Protein AF-A0A527IN28-F1 (afdb_monomer_lite)

pLDDT: mean 93.84, std 6.78, range [52.25, 98.31]

Sequence (133 aa):
LAQEAESGQRGYLLTGEKSYLEPYRSAVGAIPGQLAHIDSLTAPDDQLVQPINHIKDALSQKQAELAETIALYDQGNATKALDLIRSGQGKAVMDEIRTSMDTVRRISAAAVAARDAHTDQVEAWLRIGSLAA

Foldseek 3Di:
DLVLLVQLLVVCLVPVDCVSNPSVVVCVVCVVVVLVVVVVVDDPPDPLPVLSVQLVVLSVQSNVLSVVLSVCVVVVNSVVSVVSVVVCSNVVSVVSNVVSVVVNVVSVVVVVVVVVVVVVVVVVVVVVVVVVD

Secondary structure (DSSP, 8-state):
-HHHHHHHHHHHHHH--GGGGHHHHHHHHHHHHHHHHHHHHS-TT-TTHHHHHHHHHHHHHHHHHHHHHHHHHHTT-HHHHHHHHHTSHHHHHHHHHHHHHHHHHHHHHHHHHHHHHHHHHHHHHHHHHHH--

Structure (mmCIF, N/CA/C/O backbone):
data_AF-A0A527IN28-F1
#
_entry.id   AF-A0A527IN28-F1
#
loop_
_atom_site.group_PDB
_atom_site.id
_atom_site.type_symbol
_atom_site.label_atom_id
_atom_site.label_alt_id
_atom_site.label_comp_id
_atom_site.label_asym_id
_atom_site.label_entity_id
_atom_site.label_seq_id
_atom_site.pdbx_PDB_ins_code
_atom_site.Cartn_x
_atom_site.Cartn_y
_atom_site.Cartn_z
_atom_site.occupancy
_atom_site.B_iso_or_equiv
_atom_site.auth_seq_id
_atom_site.auth_comp_id
_atom_site.auth_asym_id
_atom_site.auth_atom_id
_atom_site.pdbx_PDB_model_num
ATOM 1 N N . LEU A 1 1 ? -6.394 2.843 -3.826 1.00 88.62 1 LEU A N 1
ATOM 2 C CA . LEU A 1 1 ? -6.675 1.611 -3.040 1.00 88.62 1 LEU A CA 1
ATOM 3 C C . LEU A 1 1 ? -5.969 1.560 -1.680 1.00 88.62 1 LEU A C 1
ATOM 5 O O . LEU A 1 1 ? -6.600 1.924 -0.704 1.00 88.62 1 LEU A O 1
ATOM 9 N N . ALA A 1 2 ? -4.695 1.152 -1.555 1.00 92.12 2 ALA A N 1
ATOM 10 C CA . ALA A 1 2 ? -4.074 0.955 -0.226 1.00 92.12 2 ALA A CA 1
ATOM 11 C C . ALA A 1 2 ? -4.048 2.226 0.646 1.00 92.12 2 ALA A C 1
ATOM 13 O O . ALA A 1 2 ? -4.373 2.186 1.829 1.00 92.12 2 ALA A O 1
ATOM 14 N N . GLN A 1 3 ? -3.731 3.372 0.038 1.00 94.25 3 GLN A N 1
ATOM 15 C CA . GLN A 1 3 ? -3.758 4.662 0.725 1.00 94.25 3 GLN A CA 1
ATOM 16 C C . GLN A 1 3 ? -5.180 5.089 1.121 1.00 94.25 3 GLN A C 1
ATOM 18 O O . GLN A 1 3 ? -5.379 5.581 2.224 1.00 94.25 3 GLN A O 1
ATOM 23 N N . GLU A 1 4 ? -6.176 4.866 0.259 1.00 93.88 4 GLU A N 1
ATOM 24 C CA . GLU A 1 4 ? -7.588 5.125 0.585 1.00 93.88 4 GLU A CA 1
ATOM 25 C C . GLU A 1 4 ? -8.059 4.250 1.751 1.00 93.88 4 GLU A C 1
ATOM 27 O O . GLU A 1 4 ? -8.750 4.740 2.642 1.00 93.88 4 GLU A O 1
ATOM 32 N N . ALA A 1 5 ? -7.642 2.980 1.779 1.00 96.25 5 ALA A N 1
ATOM 33 C CA . ALA A 1 5 ? -7.956 2.057 2.860 1.00 96.25 5 ALA A CA 1
ATOM 34 C C . ALA A 1 5 ? -7.407 2.546 4.203 1.00 96.25 5 ALA A C 1
ATOM 36 O O . ALA A 1 5 ? -8.127 2.560 5.199 1.00 96.25 5 ALA A O 1
ATOM 37 N N . GLU A 1 6 ? -6.152 2.999 4.213 1.00 95.69 6 GLU A N 1
ATOM 38 C CA . GLU A 1 6 ? -5.522 3.596 5.388 1.00 95.69 6 GLU A CA 1
ATOM 39 C C . GLU A 1 6 ? -6.218 4.893 5.819 1.00 95.69 6 GLU A C 1
ATOM 41 O O . GLU A 1 6 ? -6.473 5.092 7.005 1.00 95.69 6 GLU A O 1
ATOM 46 N N . SER A 1 7 ? -6.576 5.769 4.877 1.00 95.00 7 SER A N 1
ATOM 47 C CA . SER A 1 7 ? -7.324 6.989 5.194 1.00 95.00 7 SER A CA 1
ATOM 48 C C . SER A 1 7 ? -8.691 6.683 5.810 1.00 95.00 7 SER A C 1
ATOM 50 O O . SER A 1 7 ? -9.052 7.296 6.815 1.00 95.00 7 SER A O 1
ATOM 52 N N . GLY A 1 8 ? -9.428 5.716 5.256 1.00 96.69 8 GLY A N 1
ATOM 53 C CA . GLY A 1 8 ? -10.721 5.291 5.789 1.00 96.69 8 GLY A CA 1
ATOM 54 C C . GLY A 1 8 ? -10.613 4.670 7.183 1.00 96.69 8 GLY A C 1
ATOM 55 O O . GLY A 1 8 ? -11.337 5.053 8.102 1.00 96.69 8 GLY A O 1
ATOM 56 N N . GLN A 1 9 ? -9.640 3.779 7.380 1.00 97.00 9 GLN A N 1
ATOM 57 C CA . GLN A 1 9 ? -9.351 3.184 8.685 1.00 97.00 9 GLN A CA 1
ATOM 58 C C . GLN A 1 9 ? -9.039 4.255 9.738 1.00 97.00 9 GLN A C 1
ATOM 60 O O . GLN A 1 9 ? -9.657 4.260 10.799 1.00 97.00 9 GLN A O 1
ATOM 65 N N . ARG A 1 10 ? -8.161 5.220 9.443 1.00 95.69 10 ARG A N 1
ATOM 66 C CA . ARG A 1 10 ? -7.846 6.308 10.387 1.00 95.69 10 ARG A CA 1
ATOM 67 C C . ARG A 1 10 ? -9.053 7.187 10.698 1.00 95.69 10 ARG A C 1
ATOM 69 O O . ARG A 1 10 ? -9.225 7.580 11.849 1.00 95.69 10 ARG A O 1
ATOM 76 N N . GLY A 1 11 ? -9.891 7.473 9.701 1.00 96.94 11 GLY A N 1
ATOM 77 C CA . GLY A 1 11 ? -11.147 8.198 9.900 1.00 96.94 11 GLY A CA 1
ATOM 78 C C . GLY A 1 11 ? -12.082 7.469 10.864 1.00 96.94 11 GLY A C 1
ATOM 79 O O . GLY A 1 11 ? -12.611 8.080 11.792 1.00 96.94 11 GLY A O 1
ATOM 80 N N . TYR A 1 12 ? -12.210 6.149 10.711 1.00 97.94 12 TYR A N 1
ATOM 81 C CA . TYR A 1 12 ? -13.005 5.318 11.611 1.00 97.94 12 TYR A CA 1
ATOM 82 C C . TYR A 1 12 ? -12.458 5.321 13.041 1.00 97.94 12 TYR A C 1
ATOM 84 O O . TYR A 1 12 ? -13.211 5.549 13.980 1.00 97.94 12 TYR A O 1
ATOM 92 N N . LEU A 1 13 ? -11.150 5.148 13.225 1.00 96.31 13 LEU A N 1
ATOM 93 C CA . LEU A 1 13 ? -10.546 5.138 14.563 1.00 96.31 13 LEU A CA 1
ATOM 94 C C . LEU A 1 13 ? -10.650 6.491 15.275 1.00 96.31 13 LEU A C 1
ATOM 96 O O . LEU A 1 13 ? -10.746 6.541 16.501 1.00 96.31 13 LEU A O 1
ATOM 100 N N . LEU A 1 14 ? -10.624 7.584 14.507 1.00 96.31 14 LEU A N 1
ATOM 101 C CA . LEU A 1 14 ? -10.743 8.942 15.030 1.00 96.31 14 LEU A CA 1
ATOM 102 C C . LEU A 1 14 ? -12.178 9.286 15.448 1.00 96.31 14 LEU A C 1
ATOM 104 O O . LEU A 1 14 ? -12.369 9.999 16.429 1.00 96.31 14 LEU A O 1
ATOM 108 N N . THR A 1 15 ? -13.173 8.817 14.696 1.00 96.81 15 THR A N 1
ATOM 109 C CA . THR A 1 15 ? -14.572 9.261 14.838 1.00 96.81 15 THR A CA 1
ATOM 110 C C . THR A 1 15 ? -15.492 8.216 15.465 1.00 96.81 15 THR A C 1
ATOM 112 O O . THR A 1 15 ? -16.542 8.563 15.995 1.00 96.81 15 THR A O 1
ATOM 115 N N . GLY A 1 16 ? -15.133 6.936 15.385 1.00 96.38 16 GLY A N 1
ATOM 116 C CA . GLY A 1 16 ? -16.010 5.805 15.686 1.00 96.38 16 GLY A CA 1
ATOM 117 C C . GLY A 1 16 ? -17.092 5.551 14.626 1.00 96.38 16 GLY A C 1
ATOM 118 O O . GLY A 1 16 ? -17.875 4.607 14.759 1.00 96.38 16 GLY A O 1
ATOM 119 N N . GLU A 1 17 ? -17.159 6.350 13.556 1.00 97.81 17 GLU A N 1
ATOM 120 C CA . GLU A 1 17 ? -18.206 6.249 12.540 1.00 97.81 17 GLU A CA 1
ATOM 121 C C . GLU A 1 17 ? -17.846 5.231 11.450 1.00 97.81 17 GLU A C 1
ATOM 123 O O . GLU A 1 17 ? -16.914 5.414 10.665 1.00 97.81 17 GLU A O 1
ATOM 128 N N . LYS A 1 18 ? -18.623 4.145 11.352 1.00 96.94 18 LYS A N 1
ATOM 129 C CA . LYS A 1 18 ? -18.364 3.048 10.397 1.00 96.94 18 LYS A CA 1
ATOM 130 C C . LYS A 1 18 ? -18.432 3.462 8.923 1.00 96.94 18 LYS A C 1
ATOM 132 O O . LYS A 1 18 ? -17.897 2.741 8.086 1.00 96.94 18 LYS A O 1
ATOM 137 N N . SER A 1 19 ? -19.058 4.594 8.600 1.00 97.38 19 SER A N 1
ATOM 138 C CA . SER A 1 19 ? -19.086 5.175 7.248 1.00 97.38 19 SER A CA 1
ATOM 139 C C . SER A 1 19 ? -17.680 5.455 6.708 1.00 97.38 19 SER A C 1
ATOM 141 O O . SER A 1 19 ? -17.432 5.267 5.518 1.00 97.38 19 SER A O 1
ATOM 143 N N . TYR A 1 20 ? -16.725 5.801 7.577 1.00 97.56 20 TYR A N 1
ATOM 144 C CA . TYR A 1 20 ? -15.326 5.987 7.186 1.00 97.56 20 TYR A CA 1
ATOM 145 C C . TYR A 1 20 ? -14.641 4.687 6.745 1.00 97.56 20 TYR A C 1
ATOM 147 O O . TYR A 1 20 ? -13.593 4.753 6.113 1.00 97.56 20 TYR A O 1
ATOM 155 N N . LEU A 1 21 ? -15.215 3.506 7.009 1.00 98.19 21 LEU A N 1
ATOM 156 C CA . LEU A 1 21 ? -14.666 2.234 6.526 1.00 98.19 21 LEU A CA 1
ATOM 157 C C . LEU A 1 21 ? -15.020 1.926 5.065 1.00 98.19 21 LEU A C 1
ATOM 159 O O . LEU A 1 21 ? -14.527 0.931 4.537 1.00 98.19 21 LEU A O 1
ATOM 163 N N . GLU A 1 22 ? -15.834 2.742 4.395 1.00 97.81 22 GLU A N 1
ATOM 164 C CA . GLU A 1 22 ? -16.208 2.496 2.996 1.00 97.81 22 GLU A CA 1
ATOM 165 C C . GLU A 1 22 ? -14.991 2.432 2.046 1.00 97.81 22 GLU A C 1
ATOM 167 O O . GLU A 1 22 ? -14.859 1.446 1.315 1.00 97.81 22 GLU A O 1
ATOM 172 N N . PRO A 1 23 ? -14.016 3.366 2.107 1.00 96.81 23 PRO A N 1
ATOM 173 C CA . PRO A 1 23 ? -12.799 3.273 1.300 1.00 96.81 23 PRO A CA 1
ATOM 174 C C . PRO A 1 23 ? -11.960 2.026 1.616 1.00 96.81 23 PRO A C 1
ATOM 176 O O . PRO A 1 23 ? -11.388 1.421 0.711 1.00 96.81 23 PRO A O 1
ATOM 179 N N . TYR A 1 24 ? -11.917 1.599 2.884 1.00 96.94 24 TYR A N 1
ATOM 180 C CA . TYR A 1 24 ? -11.248 0.360 3.292 1.00 96.94 24 TYR A CA 1
ATOM 181 C C . TYR A 1 24 ? -11.906 -0.869 2.661 1.00 96.94 24 TYR A C 1
ATOM 183 O O . TYR A 1 24 ? -11.221 -1.682 2.040 1.00 96.94 24 TYR A O 1
ATOM 191 N N . ARG A 1 25 ? -13.235 -0.983 2.757 1.00 97.25 25 ARG A N 1
ATOM 192 C CA . ARG A 1 25 ? -13.993 -2.111 2.192 1.00 97.25 25 ARG A CA 1
ATOM 193 C C . ARG A 1 25 ? -13.839 -2.183 0.677 1.00 97.25 25 ARG A C 1
ATOM 195 O O . ARG A 1 25 ? -13.572 -3.260 0.146 1.00 97.25 25 ARG A O 1
ATOM 202 N N . SER A 1 26 ? -13.946 -1.039 0.005 1.00 96.56 26 SER A N 1
ATOM 203 C CA . SER A 1 26 ? -13.752 -0.932 -1.442 1.00 96.56 26 SER A CA 1
ATOM 204 C C . SER A 1 26 ? -12.347 -1.382 -1.859 1.00 96.56 26 SER A C 1
ATOM 206 O O . SER A 1 26 ? -12.192 -2.218 -2.750 1.00 96.56 26 SER A O 1
ATOM 208 N N . ALA A 1 27 ? -11.310 -0.917 -1.155 1.00 94.81 27 ALA A N 1
ATOM 209 C CA . ALA A 1 27 ? -9.936 -1.309 -1.441 1.00 94.81 27 ALA A CA 1
ATOM 210 C C . ALA A 1 27 ? -9.683 -2.807 -1.224 1.00 94.81 27 ALA A C 1
ATOM 212 O O . ALA A 1 27 ? -9.095 -3.444 -2.097 1.00 94.81 27 ALA A O 1
ATOM 213 N N . VAL A 1 28 ? -10.153 -3.382 -0.113 1.00 93.19 28 VAL A N 1
ATOM 214 C CA . VAL A 1 28 ? -10.028 -4.825 0.164 1.00 93.19 28 VAL A CA 1
ATOM 215 C C . VAL A 1 28 ? -10.723 -5.659 -0.917 1.00 93.19 28 VAL A C 1
ATOM 217 O O . VAL A 1 28 ? -10.182 -6.675 -1.344 1.00 93.19 28 VAL A O 1
ATOM 220 N N . GLY A 1 29 ? -11.882 -5.212 -1.413 1.00 94.75 29 GLY A N 1
ATOM 221 C CA . GLY A 1 29 ? -12.580 -5.881 -2.514 1.00 94.75 29 GLY A CA 1
ATOM 222 C C . GLY A 1 29 ? -11.860 -5.772 -3.864 1.00 94.75 29 GLY A C 1
ATOM 223 O O . GLY A 1 29 ? -11.887 -6.713 -4.655 1.00 94.75 29 GLY A O 1
ATOM 224 N N . ALA A 1 30 ? -11.197 -4.646 -4.135 1.00 95.25 30 ALA A N 1
ATOM 225 C CA . ALA A 1 30 ? -10.574 -4.377 -5.431 1.00 95.25 30 ALA A CA 1
ATOM 226 C C . ALA A 1 30 ? -9.145 -4.932 -5.571 1.00 95.25 30 ALA A C 1
ATOM 228 O O . ALA A 1 30 ? -8.759 -5.344 -6.668 1.00 95.25 30 ALA A O 1
ATOM 229 N N . ILE A 1 31 ? -8.347 -4.943 -4.495 1.00 93.12 31 ILE A N 1
ATOM 230 C CA . ILE A 1 31 ? -6.915 -5.293 -4.551 1.00 93.12 31 ILE A CA 1
ATOM 231 C C . ILE A 1 31 ? -6.658 -6.681 -5.163 1.00 93.12 31 ILE A C 1
ATOM 233 O O . ILE A 1 31 ? -5.825 -6.750 -6.068 1.00 93.12 31 ILE A O 1
ATOM 237 N N . PRO A 1 32 ? -7.348 -7.770 -4.768 1.00 93.06 32 PRO A N 1
ATOM 238 C CA . PRO A 1 32 ? -7.077 -9.095 -5.331 1.00 93.06 32 PRO A CA 1
ATOM 239 C C . PRO A 1 32 ? -7.221 -9.145 -6.858 1.00 93.06 32 PRO A C 1
ATOM 241 O O . PRO A 1 32 ? -6.376 -9.719 -7.541 1.00 93.06 32 PRO A O 1
ATOM 244 N N . GLY A 1 33 ? -8.248 -8.483 -7.405 1.00 95.62 33 GLY A N 1
ATOM 245 C CA . GLY A 1 33 ? -8.460 -8.399 -8.852 1.00 95.62 33 GLY A CA 1
ATOM 246 C C . GLY A 1 33 ? -7.367 -7.601 -9.566 1.00 95.62 33 GLY A C 1
ATOM 247 O O . GLY A 1 33 ? -6.918 -7.997 -10.639 1.00 95.62 33 GLY A O 1
ATOM 248 N N . GLN A 1 34 ? -6.887 -6.516 -8.952 1.00 94.25 34 GLN A N 1
ATOM 249 C CA . GLN A 1 34 ? -5.773 -5.733 -9.496 1.00 94.25 34 GLN A CA 1
ATOM 250 C C . GLN A 1 34 ? -4.464 -6.530 -9.500 1.00 94.25 34 GLN A C 1
ATOM 252 O O . GLN A 1 34 ? -3.727 -6.485 -10.481 1.00 94.25 34 GLN A O 1
ATOM 257 N N . LEU A 1 35 ? -4.187 -7.299 -8.442 1.00 92.38 35 LEU A N 1
ATOM 258 C CA . LEU A 1 35 ? -2.994 -8.146 -8.377 1.00 92.38 35 LEU A CA 1
ATOM 259 C C . LEU A 1 35 ? -3.032 -9.264 -9.423 1.00 92.38 35 LEU A C 1
ATOM 261 O O . LEU A 1 35 ? -2.047 -9.459 -10.130 1.00 92.38 35 LEU A O 1
ATOM 265 N N . ALA A 1 36 ? -4.180 -9.926 -9.587 1.00 94.12 36 ALA A N 1
ATOM 266 C CA . ALA A 1 36 ? -4.364 -10.932 -10.631 1.00 94.12 36 ALA A CA 1
ATOM 267 C C . ALA A 1 36 ? -4.189 -10.341 -12.040 1.00 94.12 36 ALA A C 1
ATOM 269 O O . ALA A 1 36 ? -3.619 -10.978 -12.926 1.00 94.12 36 ALA A O 1
ATOM 270 N N . HIS A 1 37 ? -4.645 -9.104 -12.253 1.00 94.38 37 HIS A N 1
ATOM 271 C CA . HIS A 1 37 ? -4.429 -8.415 -13.518 1.00 94.38 37 HIS A CA 1
ATOM 272 C C . HIS A 1 37 ? -2.945 -8.109 -13.761 1.00 94.38 37 HIS A C 1
ATOM 274 O O . HIS A 1 37 ? -2.448 -8.386 -14.850 1.00 94.38 37 HIS A O 1
ATOM 280 N N . ILE A 1 38 ? -2.218 -7.618 -12.753 1.00 92.12 38 ILE A N 1
ATOM 281 C CA . ILE A 1 38 ? -0.765 -7.398 -12.843 1.00 92.12 38 ILE A CA 1
ATOM 282 C C . ILE A 1 38 ? -0.037 -8.704 -13.192 1.00 92.12 38 ILE A C 1
ATOM 284 O O . ILE A 1 38 ? 0.842 -8.702 -14.053 1.00 92.12 38 ILE A O 1
ATOM 288 N N . ASP A 1 39 ? -0.448 -9.823 -12.593 1.00 91.50 39 ASP A N 1
ATOM 289 C CA . ASP A 1 39 ? 0.109 -11.142 -12.906 1.00 91.50 39 ASP A CA 1
ATOM 290 C C . ASP A 1 39 ? -0.127 -11.559 -14.354 1.00 91.50 39 ASP A C 1
ATOM 292 O O . ASP A 1 39 ? 0.781 -12.064 -15.007 1.00 91.50 39 ASP A O 1
ATOM 296 N N . SER A 1 40 ? -1.309 -11.274 -14.902 1.00 93.81 40 SER A N 1
ATOM 297 C CA . SER A 1 40 ? -1.605 -11.562 -16.311 1.00 93.81 40 SER A CA 1
ATOM 298 C C . SER A 1 40 ? -0.784 -10.730 -17.304 1.00 93.81 40 SER A C 1
ATOM 300 O O . SER A 1 40 ? -0.643 -11.122 -18.460 1.00 93.81 40 SER A O 1
ATOM 302 N N . LEU A 1 41 ? -0.253 -9.585 -16.866 1.00 90.31 41 LEU A N 1
ATOM 303 C CA . LEU A 1 41 ? 0.529 -8.664 -17.692 1.00 90.31 41 LEU A CA 1
ATOM 304 C C . LEU A 1 41 ? 2.043 -8.890 -17.586 1.00 90.31 41 LEU A C 1
ATOM 306 O O . LEU A 1 41 ? 2.791 -8.275 -18.344 1.00 90.31 41 LEU A O 1
ATOM 310 N N . THR A 1 42 ? 2.499 -9.736 -16.659 1.00 90.88 42 THR A N 1
ATOM 311 C CA . THR A 1 42 ? 3.924 -9.893 -16.343 1.00 90.88 42 THR A CA 1
ATOM 312 C C . THR A 1 42 ? 4.399 -11.284 -16.747 1.00 90.88 42 THR A C 1
ATOM 314 O O . THR A 1 42 ? 3.899 -12.290 -16.243 1.00 90.88 42 THR A O 1
ATOM 317 N N . ALA A 1 43 ? 5.377 -11.358 -17.651 1.00 91.69 43 ALA A N 1
ATOM 318 C CA . ALA A 1 43 ? 5.981 -12.635 -18.019 1.00 91.69 43 ALA A CA 1
ATOM 319 C C . ALA A 1 43 ? 6.825 -13.197 -16.851 1.00 91.69 43 ALA A C 1
ATOM 321 O O . ALA A 1 43 ? 7.427 -12.417 -16.111 1.00 91.69 43 ALA A O 1
ATOM 322 N N . PRO A 1 44 ? 6.913 -14.530 -16.665 1.00 87.38 44 PRO A N 1
ATOM 323 C CA . PRO A 1 44 ? 7.638 -15.126 -15.535 1.00 87.38 44 PRO A CA 1
ATOM 324 C C . PRO A 1 44 ? 9.138 -14.797 -15.470 1.00 87.38 44 PRO A C 1
ATOM 326 O O . PRO A 1 44 ? 9.732 -14.858 -14.396 1.00 87.38 44 PRO A O 1
ATOM 329 N N . ASP A 1 45 ? 9.752 -14.483 -16.608 1.00 88.50 45 ASP A N 1
ATOM 33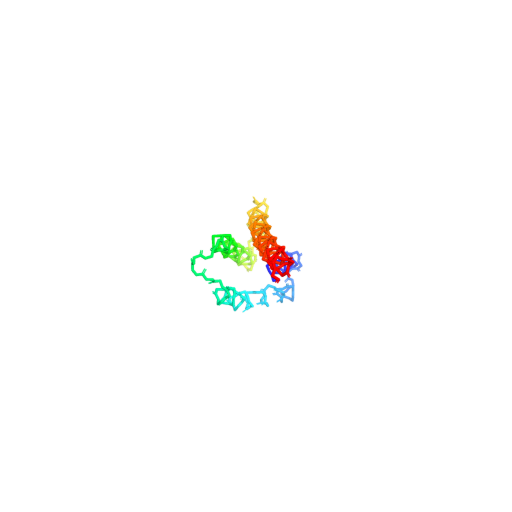0 C CA . ASP A 1 45 ? 11.163 -14.125 -16.766 1.00 88.50 45 ASP A CA 1
ATOM 331 C C . ASP A 1 45 ? 11.403 -12.605 -16.825 1.00 88.50 45 ASP A C 1
ATOM 333 O O . ASP A 1 45 ? 12.542 -12.159 -16.985 1.00 88.50 45 ASP A O 1
ATOM 337 N N . ASP A 1 46 ? 10.349 -11.801 -16.658 1.00 92.75 46 ASP A N 1
ATOM 338 C CA . ASP A 1 46 ? 10.445 -10.346 -16.667 1.00 92.75 46 ASP A CA 1
ATOM 339 C C . ASP A 1 46 ? 11.201 -9.832 -15.426 1.00 92.75 46 ASP A C 1
ATOM 341 O O . ASP A 1 46 ? 10.972 -10.251 -14.286 1.00 92.75 46 ASP A O 1
ATOM 345 N N . GLN A 1 47 ? 12.076 -8.847 -15.629 1.00 94.00 47 GLN A N 1
ATOM 346 C CA . GLN A 1 47 ? 12.776 -8.140 -14.552 1.00 94.00 47 GLN A CA 1
ATOM 347 C C . GLN A 1 47 ? 11.809 -7.435 -13.584 1.00 94.00 47 GLN A C 1
ATOM 349 O O . GLN A 1 47 ? 12.181 -7.130 -12.448 1.00 94.00 47 GLN A O 1
ATOM 354 N N . LEU A 1 48 ? 10.566 -7.196 -14.009 1.00 95.19 48 LEU A N 1
ATOM 355 C CA . LEU A 1 48 ? 9.493 -6.630 -13.197 1.00 95.19 48 LEU A CA 1
ATOM 356 C C . LEU A 1 48 ? 8.936 -7.594 -12.136 1.00 95.19 48 LEU A C 1
ATOM 358 O O . LEU A 1 48 ? 8.351 -7.123 -11.160 1.00 95.19 48 LEU A O 1
ATOM 362 N N . VAL A 1 49 ? 9.143 -8.910 -12.262 1.00 95.44 49 VAL A N 1
ATOM 363 C CA . VAL A 1 49 ? 8.562 -9.913 -11.346 1.00 95.44 49 VAL A CA 1
ATOM 364 C C . VAL A 1 49 ? 8.965 -9.671 -9.890 1.00 95.44 49 VAL A C 1
ATOM 366 O O . VAL A 1 49 ? 8.113 -9.668 -9.003 1.00 95.44 49 VAL A O 1
ATOM 369 N N . GLN A 1 50 ? 10.252 -9.433 -9.627 1.00 95.94 50 GLN A N 1
ATOM 370 C CA . GLN A 1 50 ? 10.755 -9.216 -8.265 1.00 95.94 50 GLN A CA 1
ATOM 371 C C . GLN A 1 50 ? 10.143 -7.979 -7.583 1.00 95.94 50 GLN A C 1
ATOM 373 O O . GLN A 1 50 ? 9.529 -8.136 -6.526 1.00 95.94 50 GLN A O 1
ATOM 378 N N . PRO A 1 51 ? 10.224 -6.757 -8.150 1.00 96.50 51 PRO A N 1
ATOM 379 C CA . PRO A 1 51 ? 9.606 -5.594 -7.517 1.00 96.50 51 PRO A CA 1
ATOM 380 C C . PRO A 1 51 ? 8.074 -5.695 -7.440 1.00 96.50 51 PRO A C 1
ATOM 382 O O . PRO A 1 51 ? 7.488 -5.181 -6.489 1.00 96.50 51 PRO A O 1
ATOM 385 N N . ILE A 1 52 ? 7.411 -6.389 -8.373 1.00 96.25 52 ILE A N 1
ATOM 386 C CA . ILE A 1 52 ? 5.971 -6.671 -8.276 1.00 96.25 52 ILE A CA 1
ATOM 387 C C . ILE A 1 52 ? 5.663 -7.570 -7.072 1.00 96.25 52 ILE A C 1
ATOM 389 O O . ILE A 1 52 ? 4.723 -7.285 -6.329 1.00 96.25 52 ILE A O 1
ATOM 393 N N . ASN A 1 53 ? 6.452 -8.619 -6.837 1.00 95.81 53 ASN A N 1
ATOM 394 C CA . ASN A 1 53 ? 6.269 -9.489 -5.676 1.00 95.81 53 ASN A CA 1
ATOM 395 C C . ASN A 1 53 ? 6.486 -8.732 -4.357 1.00 95.81 53 ASN A C 1
ATOM 397 O O . ASN A 1 53 ? 5.657 -8.852 -3.459 1.00 95.81 53 ASN A O 1
ATOM 401 N N . HIS A 1 54 ? 7.489 -7.851 -4.278 1.00 96.62 54 HIS A N 1
ATOM 402 C CA . HIS A 1 54 ? 7.661 -6.971 -3.114 1.00 96.62 54 HIS A CA 1
ATOM 403 C C . HIS A 1 54 ? 6.435 -6.081 -2.857 1.00 96.62 54 HIS A C 1
ATOM 405 O O . HIS A 1 54 ? 5.988 -5.951 -1.718 1.00 96.62 54 HIS A O 1
ATOM 411 N N . ILE A 1 55 ? 5.823 -5.517 -3.908 1.00 96.31 55 ILE A N 1
ATOM 412 C CA . ILE A 1 55 ? 4.578 -4.741 -3.768 1.00 96.31 55 ILE A CA 1
ATOM 413 C C . ILE A 1 55 ? 3.447 -5.615 -3.211 1.00 96.31 55 ILE A C 1
ATOM 415 O O . ILE A 1 55 ? 2.698 -5.155 -2.350 1.00 96.31 55 ILE A O 1
ATOM 419 N N . LYS A 1 56 ? 3.302 -6.860 -3.680 1.00 95.56 56 LYS A N 1
ATOM 420 C CA . LYS A 1 56 ? 2.253 -7.783 -3.209 1.00 95.56 56 LYS A CA 1
ATOM 421 C C . LYS A 1 56 ? 2.422 -8.164 -1.746 1.00 95.56 56 LYS A C 1
ATOM 423 O O . LYS A 1 56 ? 1.440 -8.153 -0.999 1.00 95.56 56 LYS A O 1
ATOM 428 N N . ASP A 1 57 ? 3.647 -8.473 -1.340 1.00 96.25 57 ASP A N 1
ATOM 429 C CA . ASP A 1 57 ? 3.957 -8.842 0.038 1.00 96.25 57 ASP A CA 1
ATOM 430 C C . ASP A 1 57 ? 3.680 -7.661 0.970 1.00 96.25 57 ASP A C 1
ATOM 432 O O . ASP A 1 57 ? 2.940 -7.797 1.949 1.00 96.25 57 ASP A O 1
ATOM 436 N N . ALA A 1 58 ? 4.162 -6.471 0.606 1.00 96.38 58 ALA A N 1
ATOM 437 C CA . ALA A 1 58 ? 3.905 -5.246 1.351 1.00 96.38 58 ALA A CA 1
ATOM 438 C C . ALA A 1 58 ? 2.399 -4.908 1.402 1.00 96.38 58 ALA A C 1
ATOM 440 O O . ALA A 1 58 ? 1.865 -4.574 2.458 1.00 96.38 58 ALA A O 1
ATOM 441 N N . LEU A 1 59 ? 1.655 -5.063 0.302 1.00 95.88 59 LEU A N 1
ATOM 442 C CA . LEU A 1 59 ? 0.196 -4.876 0.298 1.00 95.88 59 LEU A CA 1
ATOM 443 C C . LEU A 1 59 ? -0.536 -5.870 1.204 1.00 95.88 59 LEU A C 1
ATOM 445 O O . LEU A 1 59 ? -1.532 -5.500 1.830 1.00 95.88 59 LEU A O 1
ATOM 449 N N . SER A 1 60 ? -0.068 -7.114 1.272 1.00 95.00 60 SER A N 1
ATOM 450 C CA . SER A 1 60 ? -0.642 -8.142 2.147 1.00 95.00 60 SER A CA 1
ATOM 451 C C . SER A 1 60 ? -0.388 -7.808 3.616 1.00 95.00 60 SER A C 1
ATOM 453 O O . SER A 1 60 ? -1.315 -7.834 4.425 1.00 95.00 60 SER A O 1
ATOM 455 N N . GLN A 1 61 ? 0.836 -7.385 3.947 1.00 95.94 61 GLN A N 1
ATOM 456 C CA . GLN A 1 61 ? 1.176 -6.885 5.282 1.00 95.94 61 GLN A CA 1
ATOM 457 C C . GLN A 1 61 ? 0.337 -5.658 5.656 1.00 95.94 61 GLN A C 1
ATOM 459 O O . GLN A 1 61 ? -0.180 -5.583 6.770 1.00 95.94 61 GLN A O 1
ATOM 464 N N . LYS A 1 62 ? 0.136 -4.721 4.718 1.00 95.69 62 LYS A N 1
ATOM 465 C CA . LYS A 1 62 ? -0.691 -3.531 4.954 1.00 95.69 62 LYS A CA 1
ATOM 466 C C . LYS A 1 62 ? -2.140 -3.899 5.254 1.00 95.69 62 LYS A C 1
ATOM 468 O O . LYS A 1 62 ? -2.733 -3.346 6.171 1.00 95.69 62 LYS A O 1
ATOM 473 N N . GLN A 1 63 ? -2.720 -4.824 4.495 1.00 95.88 63 GLN A N 1
ATOM 474 C CA . GLN A 1 63 ? -4.092 -5.274 4.734 1.00 95.88 63 GLN A CA 1
ATOM 475 C C . GLN A 1 63 ? -4.241 -5.956 6.096 1.00 95.88 63 GLN A C 1
ATOM 477 O O . GLN A 1 63 ? -5.217 -5.685 6.794 1.00 95.88 63 GLN A O 1
ATOM 482 N N . ALA A 1 64 ? -3.268 -6.782 6.491 1.00 95.81 64 ALA A N 1
ATOM 483 C CA . ALA A 1 64 ? -3.255 -7.417 7.805 1.00 95.81 64 ALA A CA 1
ATOM 484 C C . ALA A 1 64 ? -3.195 -6.379 8.940 1.00 95.81 64 ALA A C 1
ATOM 486 O O . ALA A 1 64 ? -4.016 -6.436 9.852 1.00 95.81 64 ALA A O 1
ATOM 487 N N . GLU A 1 65 ? -2.304 -5.386 8.840 1.00 96.69 65 GLU A N 1
ATOM 488 C CA . GLU A 1 65 ? -2.176 -4.293 9.820 1.00 96.69 65 GLU A CA 1
ATOM 489 C C . GLU A 1 65 ? -3.471 -3.479 9.958 1.00 96.69 65 GLU A C 1
ATOM 491 O O . GLU A 1 65 ? -3.940 -3.217 11.071 1.00 96.69 65 GLU A O 1
ATOM 496 N N . LEU A 1 66 ? -4.093 -3.110 8.833 1.00 97.38 66 LEU A N 1
ATOM 497 C CA . LEU A 1 66 ? -5.357 -2.371 8.841 1.00 97.38 66 LEU A CA 1
ATOM 498 C C . LEU A 1 66 ? -6.483 -3.191 9.487 1.00 97.38 66 LEU A C 1
ATOM 500 O O . LEU A 1 66 ? -7.226 -2.659 10.315 1.00 97.38 66 LEU A O 1
ATOM 504 N N . ALA A 1 67 ? -6.595 -4.475 9.135 1.00 97.56 67 ALA A N 1
ATOM 505 C CA . ALA A 1 67 ? -7.607 -5.374 9.680 1.00 97.56 67 ALA A CA 1
ATOM 506 C C . ALA A 1 67 ? -7.430 -5.593 11.190 1.00 97.56 67 ALA A C 1
ATOM 508 O O . ALA A 1 67 ? -8.406 -5.517 11.938 1.00 97.56 67 ALA A O 1
ATOM 509 N N . GLU A 1 68 ? -6.195 -5.813 11.646 1.00 97.56 68 GLU A N 1
ATOM 510 C CA . GLU A 1 68 ? -5.870 -5.975 13.064 1.00 97.56 68 GLU A CA 1
ATOM 511 C C . GLU A 1 68 ? -6.214 -4.715 13.861 1.00 97.56 68 GLU A C 1
ATOM 513 O O . GLU A 1 68 ? -6.870 -4.792 14.902 1.00 97.56 68 GLU A O 1
ATOM 518 N N . THR A 1 69 ? -5.847 -3.542 13.345 1.00 97.56 69 THR A N 1
ATOM 519 C CA . THR A 1 69 ? -6.122 -2.279 14.033 1.00 97.56 69 THR A CA 1
ATOM 520 C C . THR A 1 69 ? -7.625 -2.015 14.164 1.00 97.56 69 THR A C 1
ATOM 522 O O . THR A 1 69 ? -8.089 -1.596 15.227 1.00 97.56 69 THR A O 1
ATOM 525 N N . ILE A 1 70 ? -8.400 -2.282 13.106 1.00 98.06 70 ILE A N 1
ATOM 526 C CA . ILE A 1 70 ? -9.867 -2.168 13.141 1.00 98.06 70 ILE A CA 1
ATOM 527 C C . ILE A 1 70 ? -10.447 -3.153 14.162 1.00 98.06 70 ILE A C 1
ATOM 529 O O . ILE A 1 70 ? -11.254 -2.750 14.997 1.00 98.06 70 ILE A O 1
ATOM 533 N N . ALA A 1 71 ? -9.998 -4.412 14.154 1.00 98.31 71 ALA A N 1
ATOM 534 C CA . ALA A 1 71 ? -10.482 -5.434 15.079 1.00 98.31 71 ALA A CA 1
ATOM 535 C C . ALA A 1 71 ? -10.197 -5.081 16.548 1.00 98.31 71 ALA A C 1
ATOM 537 O O . ALA A 1 71 ? -11.070 -5.244 17.400 1.00 98.31 71 ALA A O 1
ATOM 538 N N . LEU A 1 72 ? -9.001 -4.565 16.852 1.00 98.25 72 LEU A N 1
ATOM 539 C CA . LEU A 1 72 ? -8.648 -4.093 18.194 1.00 98.25 72 LEU A CA 1
ATOM 540 C C . LEU A 1 72 ? -9.563 -2.954 18.648 1.00 98.25 72 LEU A C 1
ATOM 542 O O . LEU A 1 72 ? -10.017 -2.945 19.793 1.00 98.25 72 LEU A O 1
ATOM 546 N N . TYR A 1 73 ? -9.857 -2.010 17.756 1.00 97.88 73 TYR A N 1
ATOM 547 C CA . TYR A 1 73 ? -10.747 -0.897 18.063 1.00 97.88 73 TYR A CA 1
ATOM 548 C C . TYR A 1 73 ? -12.195 -1.351 18.283 1.00 97.88 73 TYR A C 1
ATOM 550 O O . TYR A 1 73 ? -12.801 -0.967 19.282 1.00 97.88 73 TYR A O 1
ATOM 558 N N . ASP A 1 74 ? -12.719 -2.230 17.422 1.00 97.38 74 ASP A N 1
ATOM 559 C CA . ASP A 1 74 ? -14.058 -2.826 17.555 1.00 97.38 74 ASP A CA 1
ATOM 560 C C . ASP A 1 74 ? -14.222 -3.610 18.875 1.00 97.38 74 ASP A C 1
ATOM 562 O O . ASP A 1 74 ? -15.310 -3.658 19.447 1.00 97.38 74 ASP A O 1
ATOM 566 N N . GLN A 1 75 ? -13.138 -4.193 19.400 1.00 97.88 75 GLN A N 1
ATOM 567 C CA . GLN A 1 75 ? -13.104 -4.874 20.704 1.00 97.88 75 GLN A CA 1
ATOM 568 C C . GLN A 1 75 ? -13.036 -3.909 21.905 1.00 97.88 75 GLN A C 1
ATOM 570 O O . GLN A 1 75 ? -12.890 -4.348 23.047 1.00 97.88 75 GLN A O 1
ATOM 575 N N . GLY A 1 76 ? -13.096 -2.595 21.672 1.00 97.12 76 GLY A N 1
ATOM 576 C CA . GLY A 1 76 ? -12.945 -1.567 22.704 1.00 97.12 76 GLY A CA 1
ATOM 577 C C . GLY A 1 76 ? -11.494 -1.332 23.135 1.00 97.12 76 GLY A C 1
ATOM 578 O O . GLY A 1 76 ? -11.246 -0.620 24.107 1.00 97.12 76 GLY A O 1
ATOM 579 N N . ASN A 1 77 ? -10.516 -1.898 22.421 1.00 97.38 77 ASN A N 1
ATOM 580 C CA . ASN A 1 77 ? -9.096 -1.786 22.743 1.00 97.38 77 ASN A CA 1
ATOM 581 C C . ASN A 1 77 ? -8.407 -0.666 21.947 1.00 97.38 77 ASN A C 1
ATOM 583 O O . ASN A 1 77 ? -7.401 -0.875 21.264 1.00 97.38 77 ASN A O 1
ATOM 587 N N . ALA A 1 78 ? -8.960 0.546 22.043 1.00 95.19 78 ALA A N 1
ATOM 588 C CA . ALA A 1 78 ? -8.493 1.711 21.291 1.00 95.19 78 ALA A CA 1
ATOM 589 C C . ALA A 1 78 ? -7.013 2.051 21.555 1.00 95.19 78 ALA A C 1
ATOM 591 O O . ALA A 1 78 ? -6.310 2.471 20.638 1.00 95.19 78 ALA A O 1
ATOM 592 N N . THR A 1 79 ? -6.514 1.822 22.775 1.00 96.50 79 THR A N 1
ATOM 593 C CA . THR A 1 79 ? -5.099 2.038 23.114 1.00 96.50 79 THR A CA 1
ATOM 594 C C . THR A 1 79 ? -4.183 1.128 22.300 1.00 96.50 79 THR A C 1
ATOM 596 O O . THR A 1 79 ? -3.266 1.627 21.657 1.00 96.50 79 THR A O 1
ATOM 599 N N .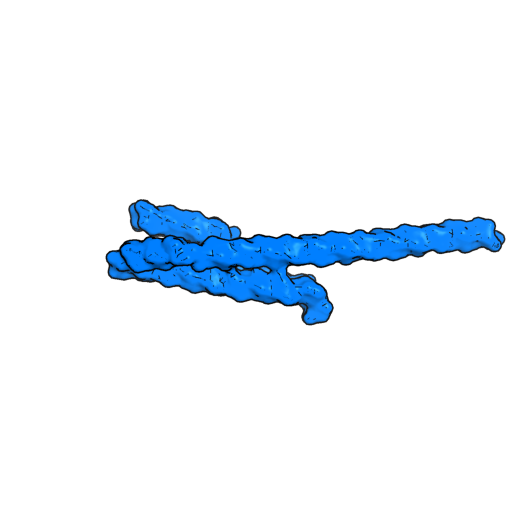 LYS A 1 80 ? -4.463 -0.183 22.240 1.00 96.81 80 LYS A N 1
ATOM 600 C CA . LYS A 1 80 ? -3.652 -1.113 21.436 1.00 96.81 80 LYS A CA 1
ATOM 601 C C . LYS A 1 80 ? -3.744 -0.822 19.941 1.00 96.81 80 LYS A C 1
ATOM 603 O O . LYS A 1 80 ? -2.732 -0.899 19.253 1.00 96.81 80 LYS A O 1
ATOM 608 N N . ALA A 1 81 ? -4.930 -0.459 19.448 1.00 96.31 81 ALA A N 1
ATOM 609 C CA . ALA A 1 81 ? -5.097 -0.030 18.061 1.00 96.31 81 ALA A CA 1
ATOM 610 C C . ALA A 1 81 ? -4.200 1.185 17.744 1.00 96.31 81 ALA A C 1
ATOM 612 O O . ALA A 1 81 ? -3.514 1.227 16.723 1.00 96.31 81 ALA A O 1
ATOM 613 N N . LEU A 1 82 ? -4.146 2.160 18.654 1.00 94.19 82 LEU A N 1
ATOM 614 C CA . LEU A 1 82 ? -3.309 3.344 18.494 1.00 94.19 82 LEU A CA 1
ATOM 615 C C . LEU A 1 82 ? -1.809 3.033 18.607 1.00 94.19 82 LEU A C 1
ATOM 617 O O . LEU A 1 82 ? -1.018 3.619 17.868 1.00 94.19 82 LEU A O 1
ATOM 621 N N . ASP A 1 83 ? -1.414 2.119 19.492 1.00 96.12 83 ASP A N 1
ATOM 622 C CA . ASP A 1 83 ? -0.023 1.673 19.626 1.00 96.12 83 ASP A CA 1
ATOM 623 C C . ASP A 1 83 ? 0.469 0.983 18.347 1.00 96.12 83 ASP A C 1
ATOM 625 O O . ASP A 1 83 ? 1.586 1.251 17.897 1.00 96.12 83 ASP A O 1
ATOM 629 N N . LEU A 1 84 ? -0.383 0.179 17.700 1.00 95.00 84 LEU A N 1
ATOM 630 C CA . LEU A 1 84 ? -0.067 -0.452 16.417 1.00 95.00 84 LEU A CA 1
ATOM 631 C C . LEU A 1 84 ? 0.167 0.592 15.315 1.00 95.00 84 LEU A C 1
ATOM 633 O O . LEU A 1 84 ? 1.171 0.520 14.608 1.00 95.00 84 LEU A O 1
ATOM 637 N N . ILE A 1 85 ? -0.666 1.635 15.234 1.00 93.31 85 ILE A N 1
ATOM 638 C CA . ILE A 1 85 ? -0.442 2.750 14.294 1.00 93.31 85 ILE A CA 1
ATOM 639 C C . ILE A 1 85 ? 0.863 3.492 14.610 1.00 93.31 85 ILE A C 1
ATOM 641 O O . ILE A 1 85 ? 1.637 3.831 13.709 1.00 93.31 85 ILE A O 1
ATOM 645 N N . ARG A 1 86 ? 1.116 3.758 15.895 1.00 94.00 86 ARG A N 1
ATOM 646 C CA . ARG A 1 86 ? 2.303 4.489 16.367 1.00 94.00 86 ARG A CA 1
ATOM 647 C C . ARG A 1 86 ? 3.601 3.711 16.198 1.00 94.00 86 ARG A C 1
ATOM 649 O O . ARG A 1 86 ? 4.651 4.344 16.133 1.00 94.00 86 ARG A O 1
ATOM 656 N N . SER A 1 87 ? 3.538 2.386 16.072 1.00 94.44 87 SER A N 1
ATOM 657 C CA . SER A 1 87 ? 4.705 1.542 15.785 1.00 94.44 87 SER A CA 1
ATOM 658 C C . SER A 1 87 ? 5.438 1.955 14.502 1.00 94.44 87 SER A C 1
ATOM 660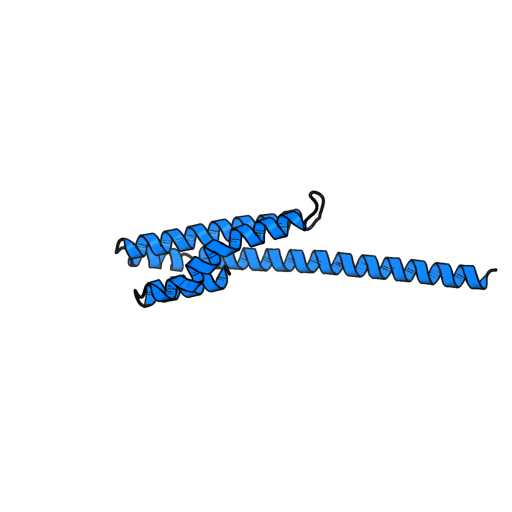 O O . SER A 1 87 ? 6.618 1.659 14.336 1.00 94.44 87 SER A O 1
ATOM 662 N N . GLY A 1 88 ? 4.745 2.637 13.581 1.00 92.31 88 GLY A N 1
ATOM 663 C CA . GLY A 1 88 ? 5.298 3.034 12.292 1.00 92.31 88 GLY A CA 1
ATOM 664 C C . GLY A 1 88 ? 5.337 1.906 11.261 1.00 92.31 88 GLY A C 1
ATOM 665 O O . GLY A 1 88 ? 5.741 2.164 10.126 1.00 92.31 88 GLY A O 1
ATOM 666 N N . GLN A 1 89 ? 4.861 0.699 11.597 1.00 91.94 89 GLN A N 1
ATOM 667 C CA . GLN A 1 89 ? 4.796 -0.442 10.677 1.00 91.94 89 GLN A CA 1
ATOM 668 C C . GLN A 1 89 ? 4.049 -0.080 9.389 1.00 91.94 89 GLN A C 1
ATOM 670 O O . GLN A 1 89 ? 4.578 -0.253 8.292 1.00 91.94 89 GLN A O 1
ATOM 675 N N . GLY A 1 90 ? 2.865 0.529 9.511 1.00 92.25 90 G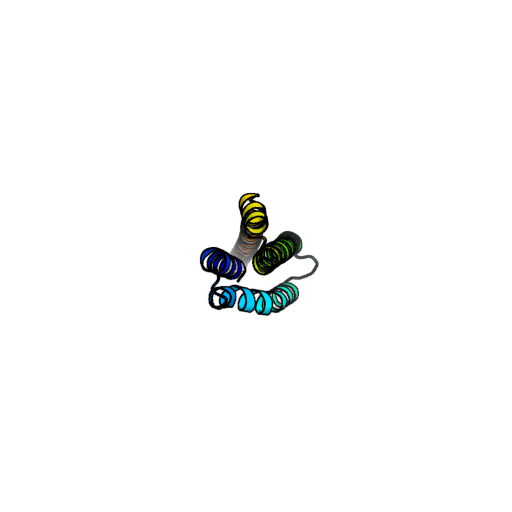LY A N 1
ATOM 676 C CA . GLY A 1 90 ? 2.076 0.950 8.355 1.00 92.25 90 GLY A CA 1
ATOM 677 C C . GLY A 1 90 ? 2.804 1.947 7.442 1.00 92.25 90 GLY A C 1
ATOM 678 O O . GLY A 1 90 ? 2.622 1.897 6.228 1.00 92.25 90 GLY A O 1
ATOM 679 N N . LYS A 1 91 ? 3.656 2.823 7.997 1.00 93.38 91 LYS A N 1
ATOM 680 C CA . LYS A 1 91 ? 4.480 3.754 7.210 1.00 93.38 91 LYS A CA 1
ATOM 681 C C . LYS A 1 91 ? 5.608 3.018 6.493 1.00 93.38 91 LYS A C 1
ATOM 683 O O . LYS A 1 91 ? 5.799 3.258 5.306 1.00 93.38 91 LYS A O 1
ATOM 688 N N . ALA A 1 92 ? 6.323 2.140 7.195 1.00 95.69 92 ALA A N 1
ATOM 689 C CA . ALA A 1 92 ? 7.421 1.364 6.622 1.00 95.69 92 ALA A CA 1
ATOM 690 C C . ALA A 1 92 ? 6.949 0.537 5.416 1.00 95.69 92 ALA A C 1
ATOM 692 O O . ALA A 1 92 ? 7.547 0.616 4.347 1.00 95.69 92 ALA A O 1
ATOM 693 N N . VAL A 1 93 ? 5.808 -0.142 5.554 1.00 96.00 93 VAL A N 1
ATOM 694 C CA . VAL A 1 93 ? 5.183 -0.916 4.471 1.00 96.00 93 VAL A CA 1
ATOM 695 C C . VAL A 1 93 ? 4.803 -0.026 3.279 1.00 96.00 93 VAL A C 1
ATOM 697 O O . VAL A 1 93 ? 5.050 -0.371 2.126 1.00 96.00 93 VAL A O 1
ATOM 700 N N . MET A 1 94 ? 4.239 1.160 3.524 1.00 95.88 94 MET A N 1
ATOM 701 C CA . MET A 1 94 ? 3.915 2.097 2.441 1.00 95.88 94 MET A CA 1
ATOM 702 C C . MET A 1 94 ? 5.164 2.668 1.753 1.00 95.88 94 MET A C 1
ATOM 704 O O . MET A 1 94 ? 5.129 2.932 0.551 1.00 95.88 94 MET A O 1
ATOM 708 N N . ASP A 1 95 ? 6.260 2.865 2.486 1.00 97.25 95 ASP A N 1
ATOM 709 C CA . ASP A 1 95 ? 7.543 3.302 1.924 1.00 97.25 95 ASP A CA 1
ATOM 710 C C . ASP A 1 95 ? 8.183 2.194 1.058 1.00 97.25 95 ASP A C 1
ATOM 712 O O . ASP A 1 95 ? 8.728 2.486 -0.012 1.00 97.25 95 ASP A O 1
ATOM 716 N N . GLU A 1 96 ? 8.038 0.923 1.442 1.00 96.62 96 GLU A N 1
ATOM 717 C CA . GLU A 1 96 ? 8.444 -0.237 0.632 1.00 96.62 96 GLU A CA 1
ATOM 718 C C . GLU A 1 96 ? 7.648 -0.345 -0.677 1.00 96.62 96 GLU A C 1
ATOM 720 O O . GLU A 1 96 ? 8.238 -0.525 -1.750 1.00 96.62 96 GLU A O 1
ATOM 725 N N . ILE A 1 97 ? 6.324 -0.145 -0.623 1.00 95.75 97 ILE A N 1
ATOM 726 C CA . ILE A 1 97 ? 5.473 -0.092 -1.823 1.00 95.75 97 ILE A CA 1
ATOM 727 C C . ILE A 1 97 ? 5.966 1.008 -2.770 1.00 95.75 97 ILE A C 1
ATOM 729 O O . ILE A 1 97 ? 6.163 0.748 -3.958 1.00 95.75 97 ILE A O 1
ATOM 733 N N . ARG A 1 98 ? 6.214 2.226 -2.263 1.00 97.19 98 ARG A N 1
ATOM 734 C CA . ARG A 1 98 ? 6.710 3.350 -3.084 1.00 97.19 98 ARG A CA 1
ATOM 735 C C . ARG A 1 98 ? 8.052 3.025 -3.737 1.00 97.19 98 ARG A C 1
ATOM 737 O O . ARG A 1 98 ? 8.195 3.191 -4.944 1.00 97.19 98 ARG A O 1
ATOM 744 N N . THR A 1 99 ? 8.994 2.494 -2.963 1.00 98.00 99 THR A N 1
ATOM 745 C CA . THR A 1 99 ? 10.336 2.131 -3.445 1.00 98.00 99 THR A CA 1
ATOM 746 C C . THR A 1 99 ? 10.278 1.068 -4.547 1.00 98.00 99 THR A C 1
ATOM 748 O O . THR A 1 99 ? 10.983 1.149 -5.560 1.00 98.00 99 THR A O 1
ATOM 751 N N . SER A 1 100 ? 9.400 0.080 -4.386 1.00 97.56 100 SER A N 1
ATOM 752 C CA . SER A 1 100 ? 9.204 -0.982 -5.372 1.00 97.56 100 SER A CA 1
ATOM 753 C C . SER A 1 100 ? 8.517 -0.462 -6.640 1.00 97.56 100 SER A C 1
ATOM 755 O O . SER A 1 100 ? 8.941 -0.797 -7.746 1.00 97.56 100 SER A O 1
ATOM 757 N N . MET A 1 101 ? 7.532 0.436 -6.511 1.00 96.38 101 MET A N 1
ATOM 758 C CA . MET A 1 101 ? 6.914 1.121 -7.655 1.00 96.38 101 MET A CA 1
ATOM 759 C C . MET A 1 101 ? 7.921 1.972 -8.438 1.00 96.38 101 MET A C 1
ATOM 761 O O . MET A 1 101 ? 7.902 1.977 -9.669 1.00 96.38 101 MET A O 1
ATOM 765 N N . ASP A 1 102 ? 8.820 2.674 -7.751 1.00 98.00 102 ASP A N 1
ATOM 766 C CA . ASP A 1 102 ? 9.877 3.451 -8.404 1.00 98.00 102 ASP A CA 1
ATOM 767 C C . ASP A 1 102 ? 10.879 2.547 -9.128 1.00 98.00 102 ASP A C 1
ATOM 769 O O . ASP A 1 102 ? 11.358 2.878 -10.216 1.00 98.00 102 ASP A O 1
ATOM 773 N N . THR A 1 103 ?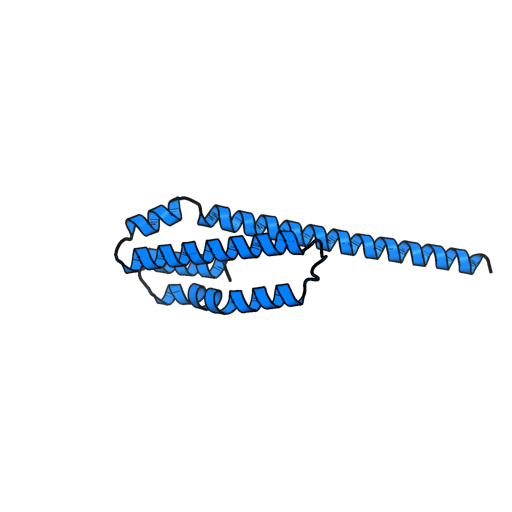 11.136 1.357 -8.586 1.00 97.81 103 THR A N 1
ATOM 774 C CA . THR A 1 103 ? 11.943 0.340 -9.267 1.00 97.81 103 THR A CA 1
ATOM 775 C C . THR A 1 103 ? 11.265 -0.165 -10.539 1.00 97.81 103 THR A C 1
ATOM 777 O O . THR A 1 103 ? 11.921 -0.184 -11.580 1.00 97.81 103 THR A O 1
ATOM 780 N N . VAL A 1 104 ? 9.963 -0.474 -10.497 1.00 96.12 104 VAL A N 1
ATOM 781 C CA . VAL A 1 104 ? 9.172 -0.824 -11.694 1.00 96.12 104 VAL A CA 1
ATOM 782 C C . VAL A 1 104 ? 9.294 0.269 -12.757 1.00 96.12 104 VAL A C 1
ATOM 784 O O . VAL A 1 104 ? 9.692 -0.012 -13.885 1.00 96.12 104 VAL A O 1
ATOM 787 N N . ARG A 1 105 ? 9.047 1.534 -12.388 1.00 96.56 105 ARG A N 1
ATOM 788 C CA . ARG A 1 105 ? 9.131 2.677 -13.316 1.00 96.56 105 ARG A CA 1
ATOM 789 C C . ARG A 1 105 ? 10.500 2.789 -13.979 1.00 96.56 105 ARG A C 1
ATOM 791 O O . ARG A 1 105 ? 10.581 3.016 -15.184 1.00 96.56 105 ARG A O 1
ATOM 798 N N . ARG A 1 106 ? 11.574 2.624 -13.205 1.00 97.75 106 ARG A N 1
ATOM 799 C CA . ARG A 1 106 ? 12.951 2.699 -13.703 1.00 97.75 106 ARG A CA 1
ATOM 800 C C . ARG A 1 106 ? 13.279 1.562 -14.673 1.00 97.75 106 ARG A C 1
ATOM 802 O O . ARG A 1 106 ? 13.898 1.829 -15.700 1.00 97.75 106 ARG A O 1
ATOM 809 N N . ILE A 1 107 ? 12.856 0.332 -14.373 1.00 96.12 107 ILE A N 1
ATOM 810 C CA . ILE A 1 107 ? 13.048 -0.822 -15.268 1.00 96.12 107 ILE A CA 1
ATOM 811 C C . ILE A 1 107 ? 12.308 -0.583 -16.587 1.00 96.12 107 ILE A C 1
ATOM 813 O O . ILE A 1 107 ? 12.910 -0.675 -17.656 1.00 96.12 107 ILE A O 1
ATOM 817 N N . SER A 1 108 ? 11.035 -0.183 -16.521 1.00 94.00 108 SER A N 1
ATOM 818 C CA . SER A 1 108 ? 10.239 0.115 -17.715 1.00 94.00 108 SER A CA 1
ATOM 819 C C . SER A 1 108 ? 10.841 1.249 -18.554 1.00 94.00 108 SER A C 1
ATOM 821 O O . SER A 1 108 ? 10.917 1.129 -19.774 1.00 94.00 108 SER A O 1
ATOM 823 N N . ALA A 1 109 ? 11.317 2.329 -17.924 1.00 95.94 109 ALA A N 1
ATOM 824 C CA . ALA A 1 109 ? 11.952 3.445 -18.628 1.00 95.94 109 ALA A CA 1
ATOM 825 C C . ALA A 1 109 ? 13.247 3.028 -19.346 1.00 95.94 109 ALA A C 1
ATOM 827 O O . ALA A 1 109 ? 13.469 3.418 -20.492 1.00 95.94 109 ALA A O 1
ATOM 828 N N . ALA A 1 110 ? 14.078 2.199 -18.706 1.00 95.25 110 ALA A N 1
ATOM 829 C CA . ALA A 1 110 ? 15.291 1.668 -19.324 1.00 95.25 110 ALA A CA 1
ATOM 830 C C . ALA A 1 110 ? 14.975 0.753 -20.519 1.00 95.25 110 AL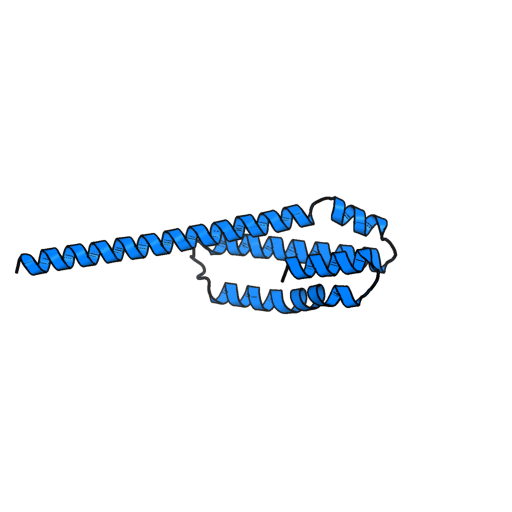A A C 1
ATOM 832 O O . ALA A 1 110 ? 15.637 0.843 -21.553 1.00 95.25 110 ALA A O 1
ATOM 833 N N . ALA A 1 111 ? 13.937 -0.083 -20.409 1.00 92.94 111 ALA A N 1
ATOM 834 C CA . ALA A 1 111 ? 13.497 -0.950 -21.499 1.00 92.94 111 ALA A CA 1
ATOM 835 C C . ALA A 1 111 ? 12.994 -0.149 -22.713 1.00 92.94 111 ALA A C 1
ATOM 837 O O . ALA A 1 111 ? 13.314 -0.495 -23.850 1.00 92.94 111 ALA A O 1
ATOM 838 N N . VAL A 1 112 ? 12.250 0.940 -22.489 1.00 94.38 112 VAL A N 1
ATOM 839 C CA . VAL A 1 112 ? 11.818 1.850 -23.565 1.00 94.38 112 VAL A CA 1
ATOM 840 C C . VAL A 1 112 ? 13.027 2.497 -24.241 1.00 94.38 112 VAL A C 1
ATOM 842 O O . VAL A 1 112 ? 13.176 2.366 -25.452 1.00 94.38 112 VAL A O 1
ATOM 845 N N . ALA A 1 113 ? 13.946 3.081 -23.468 1.00 95.94 113 ALA A N 1
ATOM 846 C CA . ALA A 1 113 ? 15.141 3.723 -24.017 1.00 95.94 113 ALA A CA 1
ATOM 847 C C . ALA A 1 113 ? 16.023 2.757 -24.834 1.00 95.94 113 ALA A C 1
ATOM 849 O O . ALA A 1 113 ? 16.576 3.136 -25.865 1.00 95.94 113 ALA A O 1
ATOM 850 N N . ALA A 1 114 ? 16.136 1.494 -24.406 1.00 93.75 114 ALA A N 1
ATOM 851 C CA . ALA A 1 114 ? 16.872 0.473 -25.149 1.00 93.75 114 ALA A CA 1
ATOM 852 C C . ALA A 1 114 ? 16.204 0.124 -26.492 1.00 93.75 114 ALA A C 1
ATOM 854 O O . ALA A 1 114 ? 16.898 -0.074 -27.491 1.00 93.75 114 ALA A O 1
ATOM 855 N N . ARG A 1 115 ? 14.865 0.067 -26.533 1.00 93.81 115 ARG A N 1
ATOM 856 C CA . ARG A 1 115 ? 14.103 -0.173 -27.772 1.00 93.81 115 ARG A CA 1
ATOM 857 C C . ARG A 1 115 ? 14.233 0.990 -28.753 1.00 93.81 115 ARG A C 1
ATOM 859 O O . ARG A 1 115 ? 14.385 0.745 -29.951 1.00 93.81 115 ARG A O 1
ATOM 866 N N . ASP A 1 116 ? 14.226 2.220 -28.251 1.00 94.88 116 ASP A N 1
ATOM 867 C CA . ASP A 1 116 ? 14.411 3.419 -29.072 1.00 94.88 116 ASP A CA 1
ATOM 868 C C . ASP A 1 116 ? 15.818 3.432 -29.688 1.00 94.88 116 ASP A C 1
ATOM 870 O O . ASP A 1 116 ? 15.956 3.479 -30.909 1.00 94.88 116 ASP A O 1
ATOM 874 N N . ALA A 1 117 ? 16.860 3.225 -28.874 1.00 93.94 117 ALA A N 1
ATOM 875 C CA . ALA A 1 117 ? 18.244 3.167 -29.351 1.00 93.94 117 ALA A CA 1
ATOM 876 C C . ALA A 1 117 ? 18.478 2.055 -30.392 1.00 93.94 117 ALA A C 1
ATOM 878 O O . ALA A 1 117 ? 19.228 2.240 -31.351 1.00 93.94 117 ALA A O 1
ATOM 879 N N . HIS A 1 118 ? 17.835 0.896 -30.223 1.00 93.81 118 HIS A N 1
ATOM 880 C CA . HIS A 1 118 ? 17.886 -0.181 -31.211 1.00 93.81 118 HIS A CA 1
ATOM 881 C C . HIS A 1 118 ? 17.224 0.232 -32.536 1.00 93.81 118 HIS A C 1
ATOM 883 O O . HIS A 1 118 ? 17.758 -0.042 -33.610 1.00 93.81 118 HIS A O 1
ATOM 889 N N . THR A 1 119 ? 16.073 0.903 -32.471 1.00 94.75 119 THR A N 1
ATOM 890 C CA . THR A 1 119 ? 15.352 1.379 -33.662 1.00 94.75 119 THR A CA 1
ATOM 891 C C . THR A 1 119 ? 16.178 2.420 -34.420 1.00 94.75 119 THR A C 1
ATOM 893 O O . THR A 1 119 ? 16.361 2.282 -35.631 1.00 94.75 119 THR A O 1
ATOM 896 N N . ASP A 1 120 ? 16.784 3.374 -33.708 1.00 94.25 120 ASP A N 1
ATOM 897 C CA . ASP A 1 120 ? 17.673 4.390 -34.287 1.00 94.25 120 ASP A CA 1
ATOM 898 C C . ASP A 1 120 ? 18.873 3.763 -35.014 1.00 94.25 120 ASP A C 1
ATOM 900 O O . ASP A 1 120 ? 19.255 4.194 -36.106 1.00 94.25 120 ASP A O 1
ATOM 904 N N . GLN A 1 121 ? 19.464 2.709 -34.438 1.00 91.88 121 GLN A N 1
ATOM 905 C CA . GLN A 1 121 ? 20.561 1.978 -35.075 1.00 91.88 121 GLN A CA 1
ATOM 906 C C . GLN A 1 121 ? 20.115 1.309 -36.376 1.00 91.88 121 GLN A C 1
ATOM 908 O O . GLN A 1 121 ? 20.818 1.412 -37.384 1.00 91.88 121 GLN A O 1
ATOM 913 N N . VAL A 1 122 ? 18.954 0.650 -36.379 1.00 92.44 122 VAL A N 1
ATOM 914 C CA . VAL A 1 122 ? 18.403 0.018 -37.588 1.00 92.44 122 VAL A CA 1
ATOM 915 C C . VAL A 1 122 ? 18.163 1.061 -38.681 1.00 92.44 122 VAL A C 1
ATOM 917 O O . VAL A 1 122 ? 18.572 0.848 -39.824 1.00 92.44 122 VAL A O 1
ATOM 920 N N . GLU A 1 123 ? 17.573 2.211 -38.346 1.00 91.94 123 GLU A N 1
ATOM 921 C CA . GLU A 1 123 ? 17.362 3.295 -39.312 1.00 91.94 123 GLU A CA 1
ATOM 922 C C . GLU A 1 123 ? 18.677 3.836 -39.885 1.00 91.94 123 GLU A C 1
ATOM 924 O O . GLU A 1 123 ? 18.785 4.053 -41.097 1.00 91.94 123 GLU A O 1
ATOM 929 N N . ALA A 1 124 ? 19.693 4.028 -39.039 1.00 91.50 124 ALA A N 1
ATOM 930 C CA . ALA A 1 124 ? 21.008 4.488 -39.475 1.00 91.50 124 ALA A CA 1
ATOM 931 C C . ALA A 1 124 ? 21.653 3.506 -40.470 1.00 91.50 124 ALA A C 1
ATOM 933 O O . ALA A 1 124 ? 22.145 3.929 -41.520 1.00 91.50 124 ALA A O 1
ATOM 934 N N . TRP A 1 125 ? 21.596 2.200 -40.188 1.00 90.25 125 TRP A N 1
ATOM 935 C CA . TRP A 1 125 ? 22.106 1.159 -41.088 1.00 90.25 125 TRP A CA 1
ATOM 936 C C . TRP A 1 125 ? 21.368 1.120 -42.429 1.00 90.25 125 TRP A C 1
ATOM 938 O O . TRP A 1 125 ? 22.012 1.040 -43.477 1.00 90.25 125 TRP A O 1
ATOM 948 N N . LEU A 1 126 ? 20.035 1.224 -42.419 1.00 90.94 126 LEU A N 1
ATOM 949 C CA . LEU A 1 126 ? 19.230 1.241 -43.646 1.00 90.94 126 LEU A CA 1
ATOM 950 C C . LEU A 1 126 ? 19.557 2.452 -44.529 1.00 90.94 126 LEU A C 1
ATOM 952 O O . LEU A 1 126 ? 19.701 2.302 -45.744 1.00 90.94 126 LEU A O 1
ATOM 956 N N . ARG A 1 127 ? 19.744 3.638 -43.932 1.00 87.75 127 ARG A N 1
ATOM 957 C CA . ARG A 1 127 ? 20.165 4.844 -44.668 1.00 87.75 127 ARG A CA 1
ATOM 958 C C . ARG A 1 127 ? 21.528 4.655 -45.333 1.00 87.75 127 ARG A C 1
ATOM 960 O O . ARG A 1 127 ? 21.661 4.961 -46.515 1.00 87.75 127 ARG A O 1
ATOM 967 N N . ILE A 1 128 ? 22.513 4.109 -44.615 1.00 84.75 128 ILE A N 1
ATOM 968 C CA . ILE A 1 128 ? 23.852 3.837 -45.168 1.00 84.75 128 ILE A CA 1
ATOM 969 C C . ILE A 1 128 ? 23.772 2.831 -46.324 1.00 84.75 128 ILE A C 1
ATOM 971 O O . ILE A 1 128 ? 24.330 3.085 -47.389 1.00 84.75 128 ILE A O 1
ATOM 975 N N . GLY A 1 129 ? 23.045 1.725 -46.146 1.00 73.88 129 GLY A N 1
ATOM 976 C CA . GLY A 1 129 ? 22.873 0.705 -47.185 1.00 73.88 129 GLY A CA 1
ATOM 977 C C . GLY A 1 129 ? 22.187 1.237 -48.448 1.00 73.88 129 GLY A C 1
ATOM 978 O O . GLY A 1 129 ? 22.585 0.878 -49.550 1.00 73.88 129 GLY A O 1
ATOM 979 N N . SER A 1 130 ? 21.212 2.142 -48.299 1.00 70.94 130 SER A N 1
ATOM 980 C CA . SER A 1 130 ? 20.512 2.773 -49.429 1.00 70.94 130 SER A CA 1
ATOM 981 C C . SER A 1 130 ? 21.360 3.768 -50.232 1.00 70.94 130 SER A C 1
ATOM 983 O O . SER A 1 130 ? 21.058 4.011 -51.392 1.00 70.94 130 SER A O 1
ATOM 985 N N . LEU A 1 131 ? 22.411 4.341 -49.634 1.00 60.84 131 LEU A N 1
ATOM 986 C CA . LEU A 1 131 ? 23.333 5.265 -50.311 1.00 60.84 131 LEU A CA 1
ATOM 987 C C . LEU A 1 131 ? 24.480 4.539 -51.028 1.00 60.84 131 LEU A C 1
ATOM 989 O O . LEU A 1 131 ? 25.169 5.142 -51.847 1.00 60.84 131 LEU A O 1
ATOM 993 N N . ALA A 1 132 ? 24.715 3.271 -50.686 1.00 56.59 132 ALA A N 1
ATOM 994 C CA . ALA A 1 132 ? 25.789 2.448 -51.235 1.00 56.59 132 ALA A CA 1
ATOM 995 C C . ALA A 1 132 ? 25.345 1.541 -52.404 1.00 56.59 132 ALA A C 1
ATOM 997 O O . ALA A 1 132 ? 26.186 0.816 -52.940 1.00 56.59 132 ALA A O 1
ATOM 998 N N . ALA A 1 133 ? 24.061 1.567 -52.780 1.00 52.25 133 ALA A N 1
ATOM 999 C CA . ALA A 1 133 ? 23.455 0.804 -53.878 1.00 52.25 133 ALA A CA 1
ATOM 1000 C C . ALA A 1 133 ? 23.040 1.729 -55.031 1.00 52.25 133 ALA A C 1
ATOM 1002 O O . ALA A 1 133 ? 23.172 1.292 -56.197 1.00 52.25 133 ALA A O 1
#

Radius of gyration: 22.41 Å; chains: 1; bounding box: 45×24×77 Å